Protein AF-A0A653BKH5-F1 (afdb_monomer_lite)

Organism: Callosobruchus maculatus (NCBI:txid64391)

InterPro domains:
  IPR032714 Cilium assembly protein DZIP1, N-terminal [PF13815] (21-114)
  IPR051241 DZIP and RILPL [PTHR21502] (19-114)

Radius of gyration: 21.21 Å; chains: 1; bounding box: 45×38×59 Å

pLDDT: mean 83.59, std 13.32, range [36.62, 98.12]

Foldseek 3Di:
DPDDDPPVPPPLVVVCVVVVHDQDPDQDPDQPLVVVVVDPVVCCVVVVVVVVVVVCLSSLLSDDDDPVNCVPDDVVVVVVSNVVSVVSSSVVVVVVVVVVVVVVVVVVVVVVVVVVVVVVD

Structure (mmCIF, N/CA/C/O backbone):
data_AF-A0A653BKH5-F1
#
_entry.id   AF-A0A653BKH5-F1
#
loop_
_atom_site.group_PDB
_atom_site.id
_atom_site.type_symbol
_atom_site.label_atom_id
_atom_site.label_alt_id
_atom_site.label_comp_id
_atom_site.label_asym_id
_atom_site.label_entity_id
_atom_site.label_seq_id
_atom_site.pdbx_PDB_ins_code
_atom_site.Cartn_x
_atom_site.Cartn_y
_atom_site.Cartn_z
_atom_site.occupancy
_atom_site.B_iso_or_equiv
_atom_site.auth_seq_id
_atom_site.auth_comp_id
_atom_site.auth_asym_id
_atom_site.auth_atom_id
_atom_site.pdbx_PDB_model_num
ATOM 1 N N . MET A 1 1 ? -0.703 22.208 -32.290 1.00 36.62 1 MET A N 1
ATOM 2 C CA . MET A 1 1 ? -1.795 21.367 -31.761 1.00 36.62 1 MET A CA 1
ATOM 3 C C . MET A 1 1 ? -1.164 20.143 -31.121 1.00 36.62 1 MET A C 1
ATOM 5 O O . MET A 1 1 ? -0.760 19.248 -31.842 1.00 36.62 1 MET A O 1
ATOM 9 N N . LEU A 1 2 ? -0.991 20.138 -29.800 1.00 46.41 2 LEU A N 1
ATOM 10 C CA . LEU A 1 2 ? -0.664 18.931 -29.035 1.00 46.41 2 LEU A CA 1
ATOM 11 C C . LEU A 1 2 ? -1.716 18.841 -27.936 1.00 46.41 2 LEU A C 1
ATOM 13 O O . LEU A 1 2 ? -1.544 19.358 -26.840 1.00 46.41 2 LEU A O 1
ATOM 17 N N . SER A 1 3 ? -2.866 18.310 -28.318 1.00 57.38 3 SER A N 1
ATOM 18 C CA . SER A 1 3 ? -3.977 18.014 -27.426 1.00 57.38 3 SER A CA 1
ATOM 19 C C . SER A 1 3 ? -4.529 16.677 -27.883 1.00 57.38 3 SER A C 1
ATOM 21 O O . SER A 1 3 ? -5.584 16.613 -28.505 1.00 57.38 3 SER A O 1
ATOM 23 N N . GLU A 1 4 ? -3.769 15.620 -27.633 1.00 51.62 4 GLU A N 1
ATOM 24 C CA . GLU A 1 4 ? -4.386 14.321 -27.427 1.00 51.62 4 GLU A CA 1
ATOM 25 C C . GLU A 1 4 ? -4.365 14.086 -25.925 1.00 51.62 4 GLU A C 1
ATOM 27 O O . GLU A 1 4 ? -3.322 14.171 -25.274 1.00 51.62 4 GLU A O 1
ATOM 32 N N . ASP A 1 5 ? -5.561 13.918 -25.378 1.00 50.47 5 ASP A N 1
ATOM 33 C CA . ASP A 1 5 ? -5.814 13.651 -23.979 1.00 50.47 5 ASP A CA 1
ATOM 34 C C . ASP A 1 5 ? -4.880 12.548 -23.470 1.00 50.47 5 ASP A C 1
ATOM 36 O O . ASP A 1 5 ? -5.044 11.375 -23.807 1.00 50.47 5 ASP A O 1
ATOM 40 N N . PHE A 1 6 ? -3.965 12.884 -22.558 1.00 50.84 6 PHE A N 1
ATOM 41 C CA . PHE A 1 6 ? -3.382 11.900 -21.646 1.00 50.84 6 PHE A CA 1
ATOM 42 C C . PHE A 1 6 ? -4.464 11.456 -20.645 1.00 50.84 6 PHE A C 1
ATOM 44 O O . PHE A 1 6 ? -4.329 11.619 -19.431 1.00 50.84 6 PHE A O 1
ATOM 51 N N . ARG A 1 7 ? -5.589 10.920 -21.137 1.00 50.28 7 ARG A N 1
ATOM 52 C CA . ARG A 1 7 ? -6.531 10.161 -20.318 1.00 50.28 7 ARG A CA 1
ATOM 53 C C . ARG A 1 7 ? -5.829 8.861 -19.983 1.00 50.28 7 ARG A C 1
ATOM 55 O O . ARG A 1 7 ? -5.951 7.869 -20.693 1.00 50.28 7 ARG A O 1
ATOM 62 N N . TRP A 1 8 ? -5.068 8.890 -18.897 1.00 53.06 8 TRP A N 1
ATOM 63 C CA . TRP A 1 8 ? -4.509 7.713 -18.252 1.00 53.06 8 TRP A CA 1
ATOM 64 C C . TRP A 1 8 ? -5.658 6.833 -17.737 1.00 53.06 8 TRP A C 1
ATOM 66 O O . TRP A 1 8 ? -5.973 6.816 -16.552 1.00 53.06 8 TRP A O 1
ATOM 76 N N . HIS A 1 9 ? -6.325 6.117 -18.640 1.00 56.03 9 HIS A N 1
ATOM 77 C CA . HIS A 1 9 ? -7.305 5.086 -18.322 1.00 56.03 9 HIS A CA 1
ATOM 78 C C . HIS A 1 9 ? -6.561 3.762 -18.130 1.00 56.03 9 HIS A C 1
ATOM 80 O O . HIS A 1 9 ? -6.746 2.802 -18.873 1.00 56.03 9 HIS A O 1
ATOM 86 N N . TYR A 1 10 ? -5.657 3.717 -17.149 1.00 66.88 10 TYR A N 1
ATOM 87 C CA . TYR A 1 10 ? -5.098 2.437 -16.741 1.00 66.88 10 TYR A CA 1
ATOM 88 C C . TYR A 1 10 ? -6.173 1.683 -15.972 1.00 66.88 10 TYR A C 1
ATOM 90 O O . TYR A 1 10 ? -6.527 2.035 -14.846 1.00 66.88 10 TYR A O 1
ATOM 98 N N . ASP A 1 11 ? -6.712 0.651 -16.610 1.00 83.19 11 ASP A N 1
ATOM 99 C CA . ASP A 1 11 ? -7.524 -0.355 -15.946 1.00 83.19 11 ASP A CA 1
ATOM 100 C C . ASP A 1 11 ? -6.604 -1.202 -15.053 1.00 83.19 11 ASP A C 1
ATOM 102 O O . ASP A 1 11 ? -6.134 -2.276 -15.429 1.00 83.19 11 ASP A O 1
ATOM 106 N N . TYR A 1 12 ? -6.275 -0.661 -13.876 1.00 84.31 12 TYR A N 1
ATOM 107 C CA . TYR A 1 12 ? -5.410 -1.325 -12.900 1.00 84.31 12 TYR A CA 1
ATOM 108 C C . TYR A 1 12 ? -6.007 -2.651 -12.407 1.00 84.31 12 TYR A C 1
ATOM 110 O O . TYR A 1 12 ? -5.261 -3.534 -11.989 1.00 84.31 12 TYR A O 1
ATOM 118 N N . ILE A 1 13 ? -7.333 -2.811 -12.504 1.00 87.50 13 ILE A N 1
ATOM 119 C CA . ILE A 1 13 ? -8.024 -4.055 -12.162 1.00 87.50 13 ILE A CA 1
ATOM 120 C C . ILE A 1 13 ? -7.645 -5.127 -13.180 1.00 87.50 13 ILE A C 1
ATOM 122 O O . ILE A 1 13 ? -7.108 -6.170 -12.806 1.00 87.50 13 ILE A O 1
ATOM 126 N N . ARG A 1 14 ? -7.855 -4.849 -14.473 1.00 87.50 14 ARG A N 1
ATOM 127 C CA . ARG A 1 14 ? -7.466 -5.765 -15.548 1.00 87.50 14 ARG A CA 1
ATOM 128 C C . ARG A 1 14 ? -5.968 -6.039 -15.541 1.00 87.50 14 ARG A C 1
ATOM 130 O O . ARG A 1 14 ? -5.559 -7.182 -15.688 1.00 87.50 14 ARG A O 1
ATOM 137 N N . LEU A 1 15 ? -5.153 -5.017 -15.299 1.00 87.44 15 LEU A N 1
ATOM 138 C CA . LEU A 1 15 ? -3.708 -5.176 -15.191 1.00 87.44 15 LEU A CA 1
ATOM 139 C C . LEU A 1 15 ? -3.308 -6.142 -14.068 1.00 87.44 15 LEU A C 1
ATOM 141 O O . LEU A 1 15 ? -2.441 -6.996 -14.260 1.00 87.44 15 LEU A O 1
ATOM 145 N N . ALA A 1 16 ? -3.911 -6.004 -12.887 1.00 89.38 16 ALA A N 1
ATOM 146 C CA . ALA A 1 16 ? -3.646 -6.905 -11.776 1.00 89.38 16 ALA A CA 1
ATOM 147 C C . ALA A 1 16 ? -3.976 -8.352 -12.169 1.00 89.38 16 ALA A C 1
ATOM 149 O O . ALA A 1 16 ? -3.174 -9.248 -11.920 1.00 89.38 16 ALA A O 1
ATOM 150 N N . TRP A 1 17 ? -5.084 -8.577 -12.874 1.00 89.81 17 TRP A N 1
ATOM 151 C CA . TRP A 1 17 ? -5.428 -9.907 -13.381 1.00 89.81 17 TRP A CA 1
ATOM 152 C C . TRP A 1 17 ? -4.438 -10.423 -14.426 1.00 89.81 17 TRP A C 1
ATOM 154 O O . TRP A 1 17 ? -3.922 -11.527 -14.272 1.00 89.81 17 TRP A O 1
ATOM 164 N N . ASP A 1 18 ? -4.119 -9.616 -15.437 1.00 89.56 18 ASP A N 1
ATOM 165 C CA . ASP A 1 18 ? -3.232 -10.003 -16.541 1.00 89.56 18 ASP A CA 1
ATOM 166 C C . ASP A 1 18 ? -1.788 -10.255 -16.063 1.00 89.56 18 ASP A C 1
ATOM 168 O O . ASP A 1 18 ? -1.073 -11.083 -16.623 1.00 89.56 18 ASP A O 1
ATOM 172 N N . SER A 1 19 ? -1.355 -9.575 -14.997 1.00 86.75 19 SER A N 1
ATOM 173 C CA . SER A 1 19 ? -0.047 -9.789 -14.359 1.00 86.75 19 SER A CA 1
ATOM 174 C C . SER A 1 19 ? -0.004 -10.979 -13.392 1.00 86.75 19 SER A C 1
ATOM 176 O O . SER A 1 19 ? 1.069 -11.314 -12.889 1.00 86.75 19 SER A O 1
ATOM 178 N N . GLY A 1 20 ? -1.150 -11.610 -13.113 1.00 90.19 20 GLY A N 1
ATOM 179 C CA . GLY A 1 20 ? -1.256 -12.710 -12.155 1.00 90.19 20 GLY A CA 1
ATOM 180 C C . GLY A 1 20 ? -1.163 -12.273 -10.690 1.00 90.19 20 GLY A C 1
ATOM 181 O O . GLY A 1 20 ? -0.766 -13.073 -9.843 1.00 90.19 20 GLY A O 1
ATOM 182 N N . PHE A 1 21 ? -1.504 -11.019 -10.371 1.00 91.69 21 PHE A N 1
ATOM 183 C CA . PHE A 1 21 ? -1.533 -10.535 -8.992 1.00 91.69 21 PHE A CA 1
ATOM 184 C C . PHE A 1 21 ? -2.505 -11.356 -8.138 1.00 91.69 21 PHE A C 1
ATOM 186 O O . PHE A 1 21 ? -3.657 -11.597 -8.505 1.00 91.69 21 PHE A O 1
ATOM 193 N N . SER A 1 22 ? -2.056 -11.720 -6.941 1.00 91.62 22 SER A N 1
ATOM 194 C CA . SER A 1 22 ? -2.881 -12.354 -5.922 1.00 91.62 22 SER A CA 1
ATOM 195 C C . SER A 1 22 ? -2.525 -11.800 -4.551 1.00 91.62 22 SER A C 1
ATOM 197 O O . SER A 1 22 ? -1.342 -11.646 -4.247 1.00 91.62 22 SER A O 1
ATOM 199 N N . PHE A 1 23 ? -3.534 -11.561 -3.714 1.00 90.69 23 PHE A N 1
ATOM 200 C CA . PHE A 1 23 ? 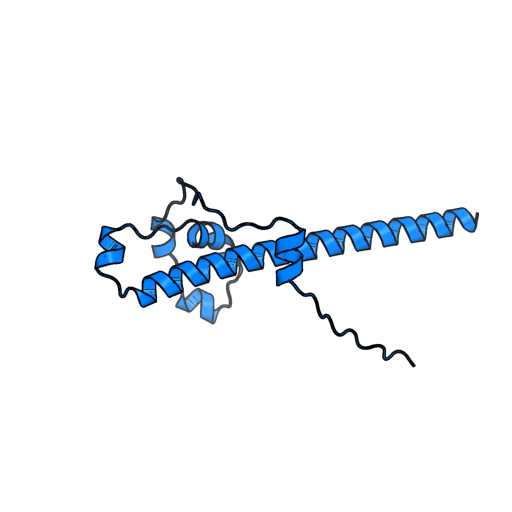-3.319 -11.194 -2.315 1.00 90.69 23 PHE A CA 1
ATOM 201 C C . PHE A 1 23 ? -2.585 -12.296 -1.564 1.00 90.69 23 PHE A C 1
ATOM 203 O O . PHE A 1 23 ? -2.845 -13.486 -1.784 1.00 90.69 23 PHE A O 1
ATOM 210 N N . ASP A 1 24 ? -1.706 -11.895 -0.651 1.00 81.25 24 ASP A N 1
ATOM 211 C CA . ASP A 1 24 ? -0.935 -12.857 0.114 1.00 81.25 24 ASP A CA 1
ATOM 212 C C . ASP A 1 24 ? -1.848 -13.564 1.127 1.00 81.25 24 ASP A C 1
ATOM 214 O O . ASP A 1 24 ? -2.483 -12.958 2.000 1.00 81.25 24 ASP A O 1
ATOM 218 N N . LYS A 1 25 ? -1.963 -14.884 0.966 1.00 67.62 25 LYS A N 1
ATOM 219 C CA . LYS A 1 25 ? -2.784 -15.739 1.830 1.00 67.62 25 LYS A CA 1
ATOM 220 C C . LYS A 1 25 ? -2.014 -16.179 3.074 1.00 67.62 25 LYS A C 1
ATOM 222 O O . LYS A 1 25 ? -2.646 -16.526 4.069 1.00 67.62 25 LYS A O 1
ATOM 227 N N . GLN A 1 26 ? -0.681 -16.159 3.032 1.00 59.09 26 GLN A N 1
ATOM 228 C CA . GLN A 1 26 ? 0.182 -16.567 4.135 1.00 59.09 26 GLN A CA 1
ATOM 229 C C . GLN A 1 26 ? 0.844 -15.332 4.738 1.00 59.09 26 GLN A C 1
ATOM 231 O O . GLN A 1 26 ? 1.970 -14.972 4.411 1.00 59.09 26 GLN A O 1
ATOM 236 N N . LYS A 1 27 ? 0.128 -14.669 5.651 1.00 63.50 27 LYS A N 1
ATOM 237 C CA . LYS A 1 27 ? 0.694 -13.545 6.403 1.00 63.50 27 LYS A CA 1
ATOM 238 C C . LYS A 1 27 ? 1.955 -14.004 7.128 1.00 63.50 27 LYS A C 1
ATOM 240 O O . LYS A 1 27 ? 1.930 -15.014 7.830 1.00 63.50 27 LYS A O 1
ATOM 245 N N . GLN A 1 28 ? 3.054 -13.281 6.918 1.00 59.16 28 GLN A N 1
ATOM 246 C CA . GLN A 1 28 ? 4.366 -13.712 7.386 1.00 59.16 28 GLN A CA 1
ATOM 247 C C . GLN A 1 28 ? 4.370 -13.974 8.901 1.00 59.16 28 GLN A C 1
ATOM 249 O O . GLN A 1 28 ? 3.993 -13.088 9.671 1.00 59.16 28 GLN A O 1
ATOM 254 N N . PRO A 1 29 ? 4.839 -15.151 9.349 1.00 55.22 29 PRO A N 1
ATOM 255 C CA . PRO A 1 29 ? 4.722 -15.572 10.744 1.00 55.22 29 PRO A CA 1
ATOM 256 C C . PRO A 1 29 ? 5.620 -14.792 11.717 1.00 55.22 29 PRO A C 1
ATOM 258 O O . PRO A 1 29 ? 5.513 -14.992 12.920 1.00 55.22 29 PRO A O 1
ATOM 261 N N . ASN A 1 30 ? 6.504 -13.915 11.227 1.00 58.47 30 ASN A N 1
ATOM 262 C CA . ASN A 1 30 ? 7.592 -13.337 12.023 1.00 58.47 30 ASN A CA 1
ATOM 263 C C . ASN A 1 30 ? 7.531 -11.806 12.170 1.00 58.47 30 ASN A C 1
ATOM 265 O O . ASN A 1 30 ? 8.548 -11.145 12.380 1.00 58.47 30 ASN A O 1
ATOM 269 N N . VAL A 1 31 ? 6.344 -11.219 12.016 1.00 69.06 31 VAL A N 1
ATOM 270 C CA . VAL A 1 31 ? 6.137 -9.792 12.266 1.00 69.06 31 VAL A CA 1
ATOM 271 C C . VAL A 1 31 ? 6.020 -9.562 13.772 1.00 69.06 31 VAL A C 1
ATOM 273 O O . VAL A 1 31 ? 5.055 -10.001 14.396 1.00 69.06 31 VAL A O 1
ATOM 276 N N . ASP A 1 32 ? 6.979 -8.839 14.352 1.00 74.69 32 ASP A N 1
ATOM 277 C CA . ASP A 1 32 ? 6.888 -8.361 15.733 1.00 74.69 32 ASP A CA 1
ATOM 278 C C . ASP A 1 32 ? 5.791 -7.292 15.848 1.00 74.69 32 ASP A C 1
ATOM 280 O O . ASP A 1 32 ? 6.006 -6.095 15.627 1.00 74.69 32 ASP A O 1
ATOM 284 N N . LYS A 1 33 ? 4.585 -7.766 16.168 1.00 73.69 33 LYS A N 1
ATOM 285 C CA . LYS A 1 33 ? 3.367 -6.964 16.287 1.00 73.69 33 LYS A CA 1
ATOM 286 C C . LYS A 1 33 ? 3.457 -5.932 17.413 1.00 73.69 33 LYS A C 1
ATOM 288 O O . LYS A 1 33 ? 2.752 -4.932 17.352 1.00 73.69 33 LYS A O 1
ATOM 293 N N . THR A 1 34 ? 4.313 -6.138 18.418 1.00 79.50 34 THR A N 1
ATOM 294 C CA . THR A 1 34 ? 4.388 -5.251 19.593 1.00 79.50 34 THR A CA 1
ATOM 295 C C . THR A 1 34 ? 4.924 -3.864 19.245 1.00 79.50 34 THR A C 1
ATOM 297 O O . THR A 1 34 ? 4.579 -2.877 19.893 1.00 79.50 34 THR A O 1
ATOM 300 N N . LYS A 1 35 ? 5.693 -3.758 18.155 1.00 84.06 35 LYS A N 1
ATOM 301 C CA . LYS A 1 35 ? 6.273 -2.495 17.690 1.00 84.06 35 LYS A CA 1
ATOM 302 C C . LYS A 1 35 ? 5.228 -1.474 17.259 1.00 84.06 35 LYS A C 1
ATOM 304 O O . LYS A 1 35 ? 5.504 -0.281 17.341 1.00 84.06 35 LYS A O 1
ATOM 309 N N . ILE A 1 36 ? 4.046 -1.909 16.812 1.00 86.12 36 ILE A N 1
ATOM 310 C CA . ILE A 1 36 ? 3.005 -0.979 16.351 1.00 86.12 36 ILE A CA 1
ATOM 311 C C . ILE A 1 36 ? 2.469 -0.106 17.492 1.00 86.12 36 ILE A C 1
ATOM 313 O O . ILE A 1 36 ? 2.072 1.029 17.256 1.00 86.12 36 ILE A O 1
ATOM 317 N N . CYS A 1 37 ? 2.539 -0.597 18.735 1.00 85.19 37 CYS A N 1
ATOM 318 C CA . CYS A 1 37 ? 2.127 0.140 19.929 1.00 85.19 37 CYS A CA 1
ATOM 319 C C . CYS A 1 37 ? 3.040 1.335 20.247 1.00 85.19 37 CYS A C 1
ATOM 321 O O . CYS A 1 37 ? 2.663 2.190 21.040 1.00 85.19 37 CYS A O 1
ATOM 323 N N . LEU A 1 38 ? 4.241 1.393 19.661 1.00 87.25 38 LEU A N 1
ATOM 324 C CA . LEU A 1 38 ? 5.206 2.474 19.884 1.00 87.25 38 LEU A CA 1
ATOM 325 C C . LEU A 1 38 ? 4.976 3.676 18.958 1.00 87.25 38 LEU A C 1
ATOM 327 O O . LEU A 1 38 ? 5.672 4.683 19.081 1.00 87.25 38 LEU A O 1
ATOM 331 N N . ILE A 1 39 ? 4.050 3.566 18.001 1.00 92.00 39 ILE A N 1
ATOM 332 C CA . ILE A 1 39 ? 3.806 4.618 17.018 1.00 92.00 39 ILE A CA 1
ATOM 333 C C . ILE A 1 39 ? 2.909 5.693 17.625 1.00 92.00 39 ILE A C 1
ATOM 335 O O . ILE A 1 39 ? 1.756 5.440 17.970 1.00 92.00 39 ILE A O 1
ATOM 339 N N . ASP A 1 40 ? 3.419 6.919 17.657 1.00 94.50 40 ASP A N 1
ATOM 340 C CA . ASP A 1 40 ? 2.609 8.114 17.870 1.00 94.50 40 ASP A CA 1
ATOM 341 C C . ASP A 1 40 ? 1.943 8.522 16.545 1.00 94.50 40 ASP A C 1
ATOM 343 O O . ASP A 1 40 ? 2.559 9.146 15.675 1.00 94.50 40 ASP A O 1
ATOM 347 N N . ILE A 1 41 ? 0.682 8.118 16.370 1.00 94.81 41 ILE A N 1
ATOM 348 C CA . ILE A 1 41 ? -0.092 8.373 15.147 1.00 94.81 41 ILE A CA 1
ATOM 349 C C . ILE A 1 41 ? -0.355 9.870 14.947 1.00 94.81 41 ILE A C 1
ATOM 351 O O . ILE A 1 41 ? -0.285 10.351 13.814 1.00 94.81 41 ILE A O 1
ATOM 355 N N . ASP A 1 42 ? -0.606 10.619 16.021 1.00 97.06 42 ASP A N 1
ATOM 356 C CA . ASP A 1 42 ? -0.897 12.051 15.937 1.00 97.06 42 ASP A CA 1
ATOM 357 C C . ASP A 1 42 ? 0.323 12.827 15.439 1.00 97.06 42 ASP A C 1
ATOM 359 O O . ASP A 1 42 ? 0.202 13.690 14.560 1.00 97.06 42 ASP A O 1
ATOM 363 N N . ARG A 1 43 ? 1.522 12.471 15.923 1.00 97.31 43 ARG A N 1
ATOM 364 C CA . ARG A 1 43 ? 2.778 13.014 15.393 1.00 97.31 43 ARG A CA 1
ATOM 365 C C . ARG A 1 43 ? 2.956 12.667 13.919 1.00 97.31 43 ARG A C 1
ATOM 367 O O . ARG A 1 43 ? 3.230 13.566 13.125 1.00 97.31 43 ARG A O 1
ATOM 374 N N . VAL A 1 44 ? 2.772 11.397 13.540 1.00 97.19 44 VAL A N 1
ATOM 375 C CA . VAL A 1 44 ? 2.933 10.942 12.146 1.00 97.19 44 VAL A CA 1
ATOM 376 C C . VAL A 1 44 ? 2.030 11.732 11.198 1.00 97.19 44 VAL A C 1
ATOM 378 O O . VAL A 1 44 ? 2.486 12.172 10.141 1.00 97.19 44 VAL A O 1
ATOM 381 N N . ILE A 1 45 ? 0.775 11.972 11.586 1.00 97.31 45 ILE A N 1
ATOM 382 C CA . ILE A 1 45 ? -0.176 12.767 10.800 1.00 97.31 45 ILE A CA 1
ATOM 383 C C . ILE A 1 45 ? 0.268 14.231 10.726 1.00 97.31 45 ILE A C 1
ATOM 385 O O . ILE A 1 45 ? 0.349 14.798 9.634 1.00 97.31 45 ILE A O 1
ATOM 389 N N . LYS A 1 46 ? 0.564 14.848 11.877 1.00 98.06 46 LYS A N 1
ATOM 390 C CA . LYS A 1 46 ? 0.918 16.270 11.974 1.00 98.06 46 LYS A CA 1
ATOM 391 C C . LYS A 1 46 ? 2.174 16.605 11.173 1.00 98.06 46 LYS A C 1
ATOM 393 O O . LYS A 1 46 ? 2.210 17.618 10.477 1.00 98.06 46 LYS A O 1
ATOM 398 N N . GLU A 1 47 ? 3.192 15.759 11.275 1.00 98.12 47 GLU A N 1
ATOM 399 C CA . GLU A 1 47 ? 4.497 15.958 10.641 1.00 98.12 47 GLU A CA 1
ATOM 400 C C . GLU A 1 47 ? 4.563 15.380 9.225 1.00 98.12 47 GLU A C 1
ATOM 402 O O . GLU A 1 47 ? 5.527 15.635 8.506 1.00 98.12 47 GLU A O 1
ATOM 407 N N . ARG A 1 48 ? 3.526 14.647 8.792 1.00 97.19 48 ARG A N 1
ATOM 408 C CA . ARG A 1 48 ? 3.494 13.925 7.510 1.00 97.19 48 ARG A CA 1
ATOM 409 C C . ARG A 1 48 ? 4.691 12.978 7.379 1.00 97.19 48 ARG A C 1
ATOM 411 O O . ARG A 1 48 ? 5.321 12.897 6.324 1.00 97.19 48 ARG A O 1
ATOM 418 N N . ASP A 1 49 ? 5.000 12.272 8.464 1.00 96.94 49 ASP A N 1
ATOM 419 C CA . ASP A 1 49 ? 6.153 11.378 8.580 1.00 96.94 49 ASP A CA 1
ATOM 420 C C . ASP A 1 49 ? 5.917 10.069 7.807 1.00 96.94 49 ASP A C 1
ATOM 422 O O . ASP A 1 49 ? 5.611 9.007 8.354 1.00 96.94 49 ASP A O 1
ATOM 426 N N . VAL A 1 50 ? 6.048 10.161 6.485 1.00 95.56 50 VAL A N 1
ATOM 427 C CA . VAL A 1 50 ? 5.902 9.023 5.570 1.00 95.56 50 VAL A CA 1
ATOM 428 C C . VAL A 1 50 ? 7.012 7.985 5.736 1.00 95.56 50 VAL A C 1
ATOM 430 O O . VAL A 1 50 ? 6.818 6.835 5.350 1.00 95.56 50 VAL A O 1
ATOM 433 N N . ALA A 1 51 ? 8.154 8.355 6.327 1.00 95.69 51 ALA A N 1
ATOM 434 C CA . ALA A 1 51 ? 9.237 7.417 6.601 1.00 95.69 51 ALA A CA 1
ATOM 435 C C . ALA A 1 51 ? 8.816 6.410 7.676 1.00 95.69 51 ALA A C 1
ATOM 437 O O . ALA A 1 51 ? 8.989 5.204 7.487 1.00 95.69 51 ALA A O 1
ATOM 438 N N . THR A 1 52 ? 8.174 6.885 8.748 1.00 94.50 52 THR A N 1
ATOM 439 C CA . THR A 1 52 ? 7.555 6.004 9.744 1.00 94.50 52 THR A CA 1
ATOM 440 C C . THR A 1 52 ? 6.472 5.131 9.100 1.0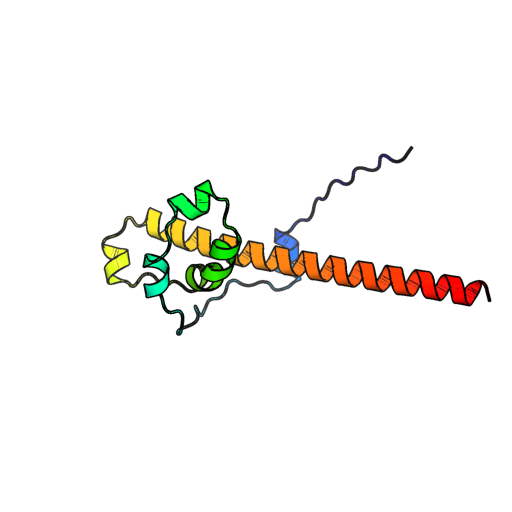0 94.50 52 THR A C 1
ATOM 442 O O . THR A 1 52 ? 6.449 3.923 9.325 1.00 94.50 52 THR A O 1
ATOM 445 N N . VAL A 1 53 ? 5.619 5.676 8.225 1.00 93.44 53 VAL A N 1
ATOM 446 C CA . VAL A 1 53 ? 4.601 4.863 7.524 1.00 93.44 53 VAL A CA 1
ATOM 447 C C . VAL A 1 53 ? 5.235 3.727 6.705 1.00 93.44 53 VAL A C 1
ATOM 449 O O . VAL A 1 53 ? 4.806 2.580 6.832 1.00 93.44 53 VAL A O 1
ATOM 452 N N . GLU A 1 54 ? 6.274 4.009 5.910 1.00 92.38 54 GLU A N 1
ATOM 453 C CA . GLU A 1 54 ? 6.973 2.990 5.109 1.00 92.38 54 GLU A CA 1
ATOM 454 C C . GLU A 1 54 ? 7.643 1.934 6.007 1.00 92.38 54 GLU A C 1
ATOM 456 O O . GLU A 1 54 ? 7.552 0.737 5.728 1.00 92.38 54 GLU A O 1
ATOM 461 N N . GLN A 1 55 ? 8.252 2.347 7.125 1.00 91.19 55 GLN A N 1
ATOM 462 C CA . GLN A 1 55 ? 8.891 1.440 8.086 1.00 91.19 55 GLN A CA 1
ATOM 463 C C . GLN A 1 55 ? 7.904 0.417 8.670 1.00 91.19 55 GLN A C 1
ATOM 465 O O . GLN A 1 55 ? 8.258 -0.747 8.875 1.00 91.19 55 GLN A O 1
ATOM 470 N N . PHE A 1 56 ? 6.668 0.836 8.948 1.00 90.25 56 PHE A N 1
ATOM 471 C CA . PHE A 1 56 ? 5.653 -0.014 9.571 1.00 90.25 56 PHE A CA 1
ATOM 472 C C . PHE A 1 56 ? 4.753 -0.748 8.572 1.00 90.25 56 PHE A C 1
ATOM 474 O O . PHE A 1 56 ? 3.945 -1.585 8.979 1.00 90.25 56 PHE A O 1
ATOM 481 N N . LEU A 1 57 ? 4.914 -0.513 7.270 1.00 89.88 57 LEU A N 1
ATOM 482 C CA . LEU A 1 57 ? 4.041 -1.064 6.235 1.00 89.88 57 LEU A CA 1
ATOM 483 C C . LEU A 1 57 ? 3.992 -2.601 6.250 1.00 89.88 57 LEU A C 1
ATOM 485 O O . LEU A 1 57 ? 2.914 -3.195 6.212 1.00 89.88 57 LEU A O 1
ATOM 489 N N . SER A 1 58 ? 5.152 -3.249 6.395 1.00 87.75 58 SER A N 1
ATOM 490 C CA . SER A 1 58 ? 5.254 -4.712 6.510 1.00 87.75 58 SER A CA 1
ATOM 491 C C . SER A 1 58 ? 4.552 -5.248 7.758 1.00 87.75 58 SER A C 1
ATOM 493 O O . SER A 1 58 ? 3.947 -6.320 7.712 1.00 87.75 58 SER A O 1
ATOM 495 N N . ILE A 1 59 ? 4.600 -4.494 8.864 1.00 88.69 59 ILE A N 1
ATOM 496 C CA . ILE A 1 59 ? 3.913 -4.863 10.103 1.00 88.69 59 ILE A CA 1
ATOM 497 C C . ILE A 1 59 ? 2.403 -4.788 9.887 1.00 88.69 59 ILE A C 1
ATOM 499 O O . ILE A 1 59 ? 1.703 -5.740 10.213 1.00 88.69 59 ILE A O 1
ATOM 503 N N . VAL A 1 60 ? 1.911 -3.704 9.279 1.00 89.12 60 VAL A N 1
ATOM 504 C CA . VAL A 1 60 ? 0.483 -3.513 8.986 1.00 89.12 60 VAL A CA 1
ATOM 505 C C . VAL A 1 60 ? -0.055 -4.627 8.091 1.00 89.12 60 VAL A C 1
ATOM 507 O O . VAL A 1 60 ? -1.062 -5.230 8.445 1.00 89.12 60 VAL A O 1
ATOM 510 N N . ILE A 1 61 ? 0.607 -4.947 6.975 1.00 89.50 61 ILE A N 1
ATOM 511 C CA . ILE A 1 61 ? 0.160 -6.003 6.043 1.00 89.50 61 ILE A CA 1
ATOM 512 C C . ILE A 1 61 ? 0.159 -7.380 6.725 1.00 89.50 61 ILE A C 1
ATOM 514 O O . ILE A 1 61 ? -0.798 -8.150 6.600 1.00 89.50 61 ILE A O 1
ATOM 518 N N . GLY A 1 62 ? 1.218 -7.680 7.484 1.00 86.25 62 GLY A N 1
ATOM 519 C CA . GLY A 1 62 ? 1.383 -8.957 8.178 1.00 86.25 62 GLY A CA 1
ATOM 520 C C . GLY A 1 62 ? 0.558 -9.099 9.458 1.00 86.25 62 GLY A C 1
ATOM 521 O O . GLY A 1 62 ? 0.446 -10.205 9.981 1.00 86.25 62 GLY A O 1
ATOM 522 N N . TYR A 1 63 ? -0.045 -8.023 9.970 1.00 86.19 63 TYR A N 1
ATOM 523 C CA . TYR A 1 63 ? -0.756 -8.063 11.243 1.00 86.19 63 TYR A CA 1
ATOM 524 C C . TYR A 1 63 ? -1.972 -8.998 11.173 1.00 86.19 63 TYR A C 1
ATOM 526 O O . TYR A 1 63 ? -2.880 -8.837 10.346 1.00 86.19 63 TYR A O 1
ATOM 534 N N . VAL A 1 64 ? -2.001 -9.983 12.066 1.00 82.69 64 VAL A N 1
ATOM 535 C CA . VAL A 1 64 ? -3.123 -10.908 12.265 1.00 82.69 64 VAL A CA 1
ATOM 536 C C . VAL A 1 64 ? -3.791 -10.543 13.581 1.00 82.69 64 VAL A C 1
ATOM 538 O O . VAL A 1 64 ? -3.116 -10.522 14.609 1.00 82.69 64 VAL A O 1
ATOM 541 N N . LEU A 1 65 ? -5.090 -10.254 13.534 1.00 78.69 65 LEU A N 1
ATOM 542 C CA .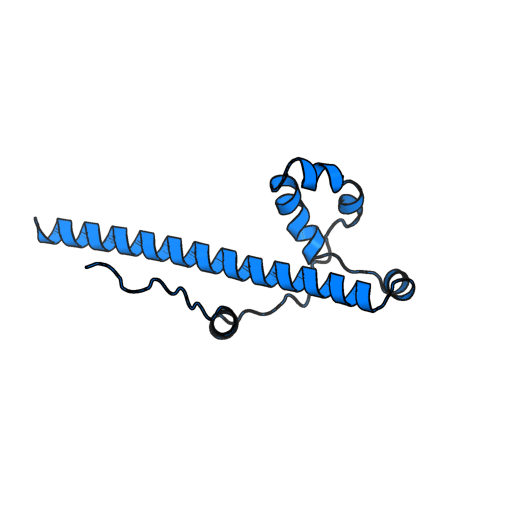 LEU A 1 65 ? -5.925 -10.195 14.729 1.00 78.69 65 LEU A CA 1
ATOM 543 C C . LEU A 1 65 ? -6.134 -11.625 15.221 1.00 78.69 65 LEU A C 1
ATOM 545 O O . LEU A 1 65 ? -6.638 -12.459 14.468 1.00 78.69 65 LEU A O 1
ATOM 549 N N . ASP A 1 66 ? -5.716 -11.902 16.451 1.00 76.81 66 ASP A N 1
ATOM 550 C CA . ASP A 1 66 ? -5.950 -13.202 17.070 1.00 76.81 66 ASP A CA 1
ATOM 551 C C . ASP A 1 66 ? -7.457 -13.361 17.338 1.00 76.81 66 ASP A C 1
ATOM 553 O O . ASP A 1 66 ? -8.147 -12.378 17.618 1.00 76.81 66 ASP A O 1
ATOM 557 N N . THR A 1 67 ? -7.988 -14.579 17.217 1.00 72.06 67 THR A N 1
ATOM 558 C CA . THR A 1 67 ? -9.437 -14.859 17.236 1.00 72.06 67 THR A CA 1
ATOM 559 C C . THR A 1 67 ? -10.124 -14.314 18.486 1.00 72.06 67 THR A C 1
ATOM 561 O O . THR A 1 67 ? -11.159 -13.669 18.372 1.00 72.06 67 THR A O 1
ATOM 564 N N . GLU A 1 68 ? -9.494 -14.461 19.651 1.00 73.25 68 GLU A N 1
ATOM 565 C CA . GLU A 1 68 ? -10.002 -13.933 20.924 1.00 73.25 68 GLU A CA 1
ATOM 566 C C . GLU A 1 68 ? -10.138 -12.404 20.911 1.00 73.25 68 GLU A C 1
ATOM 568 O O . GLU A 1 68 ? -11.112 -11.862 21.418 1.00 73.25 68 GLU A O 1
ATOM 573 N N . HIS A 1 69 ? -9.200 -11.694 20.277 1.00 71.50 69 HIS A N 1
ATOM 574 C CA . HIS A 1 69 ? -9.250 -10.235 20.154 1.00 71.50 69 HIS A CA 1
ATOM 575 C C . HIS A 1 69 ? -10.270 -9.795 19.099 1.00 71.50 69 HIS A C 1
ATOM 577 O O . HIS A 1 69 ? -10.890 -8.743 19.233 1.00 71.50 69 HIS A O 1
ATOM 583 N N . ALA A 1 70 ? -10.454 -10.594 18.045 1.00 74.44 70 ALA A N 1
ATOM 584 C CA . ALA A 1 70 ? -11.439 -10.333 17.004 1.00 74.44 70 ALA A CA 1
ATOM 585 C C . ALA A 1 70 ? -12.882 -10.513 17.503 1.00 74.44 70 ALA A C 1
ATOM 587 O O . ALA A 1 70 ? -13.758 -9.784 17.051 1.00 74.44 70 ALA A O 1
ATOM 588 N N . GLU A 1 71 ? -13.125 -11.440 18.435 1.00 75.56 71 GLU A N 1
ATOM 589 C CA . GLU A 1 71 ? -14.452 -11.701 19.015 1.00 75.56 71 GLU A CA 1
ATOM 590 C C . GLU A 1 71 ? -14.973 -10.547 19.881 1.00 75.56 71 GLU A C 1
ATOM 592 O O . GLU A 1 71 ? -16.181 -10.325 19.950 1.00 75.56 71 GLU A O 1
ATOM 597 N N . VAL A 1 72 ? -14.074 -9.779 20.503 1.00 82.56 72 VAL A N 1
ATOM 598 C CA . VAL A 1 72 ? -14.431 -8.593 21.304 1.00 82.56 72 VAL A CA 1
ATOM 599 C C . VAL A 1 72 ? -14.562 -7.318 20.465 1.00 82.56 72 VAL A C 1
ATOM 601 O O . VAL A 1 72 ? -15.035 -6.298 20.966 1.00 82.56 72 VAL A O 1
ATOM 604 N N . LEU A 1 73 ? -14.136 -7.351 19.199 1.00 82.94 73 LEU A N 1
ATOM 605 C CA . LEU A 1 73 ? -14.199 -6.219 18.277 1.00 82.94 73 LEU A CA 1
ATOM 606 C C . LEU A 1 73 ? -15.455 -6.288 17.402 1.00 82.94 73 LEU A C 1
ATOM 608 O O . LEU A 1 73 ? -15.925 -7.358 17.019 1.00 82.94 73 LEU A O 1
ATOM 612 N N . ASP A 1 74 ? -15.971 -5.121 17.012 1.00 86.19 74 ASP A N 1
ATOM 613 C CA . ASP A 1 74 ? -17.043 -5.044 16.019 1.00 86.19 74 ASP A CA 1
ATOM 614 C C . ASP A 1 74 ? -16.595 -5.731 14.715 1.00 86.19 74 ASP A C 1
ATOM 616 O O . ASP A 1 74 ? -15.525 -5.452 14.164 1.00 86.19 74 ASP A O 1
ATOM 620 N N . THR A 1 75 ? -17.424 -6.628 14.183 1.00 86.25 75 THR A N 1
ATOM 621 C CA . THR A 1 75 ? -17.113 -7.368 12.953 1.00 86.25 75 THR A CA 1
ATOM 622 C C . THR A 1 75 ? -16.847 -6.440 11.758 1.00 86.25 75 THR A C 1
ATOM 624 O O . THR A 1 75 ? -16.034 -6.762 10.887 1.00 86.25 75 THR A O 1
ATOM 627 N N . ASN A 1 76 ? -17.496 -5.276 11.695 1.00 89.31 76 ASN A N 1
ATOM 628 C CA . ASN A 1 76 ? -17.229 -4.256 10.684 1.00 89.31 76 ASN A CA 1
ATOM 629 C C . ASN A 1 76 ? -15.833 -3.657 10.848 1.00 89.31 76 ASN A C 1
ATOM 631 O O . ASN A 1 76 ? -15.167 -3.429 9.840 1.00 89.31 76 ASN A O 1
ATOM 635 N N . PHE A 1 77 ? -15.350 -3.466 12.078 1.00 89.44 77 PHE A N 1
ATOM 636 C CA . PHE A 1 77 ? -13.984 -3.000 12.323 1.00 89.44 77 PHE A CA 1
ATOM 637 C C . PHE A 1 77 ? -12.957 -4.006 11.795 1.00 89.44 77 PHE A C 1
ATOM 639 O O . PHE A 1 77 ? -12.045 -3.627 11.059 1.00 89.44 77 PHE A O 1
ATOM 646 N N . VAL A 1 78 ? -13.152 -5.300 12.072 1.00 88.38 78 VAL A N 1
ATOM 647 C CA . VAL A 1 78 ? -12.282 -6.370 11.552 1.00 88.38 78 VAL A CA 1
ATOM 648 C C . VAL A 1 78 ? -12.276 -6.381 10.019 1.00 88.38 78 VAL A C 1
ATOM 650 O O . VAL A 1 78 ? -11.214 -6.486 9.402 1.00 88.38 78 VAL A O 1
ATOM 653 N N . LYS A 1 79 ? -13.446 -6.218 9.383 1.00 90.31 79 LYS A N 1
ATOM 654 C CA . LYS A 1 79 ? -13.558 -6.124 7.917 1.00 90.31 79 LYS A CA 1
ATOM 655 C C . LYS A 1 79 ? -12.840 -4.895 7.368 1.00 90.31 79 LYS A C 1
ATOM 657 O O . LYS A 1 79 ? -12.076 -5.035 6.419 1.00 90.31 79 LYS A O 1
ATOM 662 N N . VAL A 1 80 ? -13.041 -3.717 7.955 1.00 93.81 80 VAL A N 1
ATOM 663 C CA . VAL A 1 80 ? -12.376 -2.473 7.531 1.00 93.81 80 VAL A CA 1
ATOM 664 C C . VAL A 1 80 ? -10.862 -2.597 7.670 1.00 93.81 80 VAL A C 1
ATOM 666 O O . VAL A 1 80 ? -10.138 -2.260 6.735 1.00 93.81 80 VAL A O 1
ATOM 669 N N . PHE A 1 81 ? -10.380 -3.152 8.781 1.00 90.94 81 PHE A N 1
ATOM 670 C CA . PHE A 1 81 ? -8.960 -3.410 8.990 1.00 90.94 81 PHE A CA 1
ATOM 671 C C . PHE A 1 81 ? -8.395 -4.397 7.961 1.00 90.94 81 PHE A C 1
ATOM 673 O O . PHE A 1 81 ? -7.340 -4.161 7.377 1.00 90.94 81 PHE A O 1
ATOM 680 N N . ARG A 1 82 ? -9.103 -5.494 7.664 1.00 90.25 82 ARG A N 1
ATOM 681 C CA . ARG A 1 82 ? -8.632 -6.433 6.639 1.00 90.25 82 ARG A CA 1
ATOM 682 C C . ARG A 1 82 ? -8.646 -5.806 5.246 1.00 90.25 82 ARG A C 1
ATOM 684 O O . ARG A 1 82 ? -7.712 -6.025 4.480 1.00 90.25 82 ARG A O 1
ATOM 691 N N . MET A 1 83 ? -9.663 -5.010 4.924 1.00 94.06 83 MET A N 1
ATOM 692 C CA . MET A 1 83 ? -9.755 -4.301 3.648 1.00 94.06 83 MET A CA 1
ATOM 693 C C . MET A 1 83 ? -8.662 -3.244 3.489 1.00 94.06 83 MET A C 1
ATOM 695 O O . MET A 1 83 ? -8.132 -3.106 2.390 1.00 94.06 83 MET A O 1
ATOM 699 N N . SER A 1 84 ? -8.272 -2.538 4.555 1.00 94.50 84 SER A N 1
ATOM 700 C CA . SER A 1 84 ? -7.163 -1.580 4.486 1.00 94.50 84 SER A CA 1
ATOM 701 C C . SER A 1 84 ? -5.832 -2.279 4.195 1.00 94.50 84 SER A C 1
ATOM 703 O O . SER A 1 84 ? -5.080 -1.810 3.345 1.00 94.50 84 SER A O 1
ATOM 705 N N . GLN A 1 85 ? -5.578 -3.450 4.792 1.00 93.12 85 GLN A N 1
ATOM 706 C CA . GLN A 1 85 ? -4.406 -4.274 4.466 1.00 93.12 85 GLN A CA 1
ATOM 707 C C . GLN A 1 85 ? -4.395 -4.693 2.989 1.00 93.12 85 GLN A C 1
ATOM 709 O O . GLN A 1 85 ? -3.386 -4.512 2.312 1.00 93.12 85 GLN A O 1
ATOM 714 N N . LEU A 1 86 ? -5.524 -5.191 2.471 1.00 93.81 86 LEU A N 1
ATOM 715 C CA . LEU A 1 86 ? -5.647 -5.588 1.062 1.00 93.81 86 LEU A CA 1
ATOM 716 C C . LEU A 1 86 ? -5.461 -4.392 0.117 1.00 93.81 86 LEU A C 1
ATOM 718 O O . LEU A 1 86 ? -4.801 -4.512 -0.913 1.00 93.81 86 LEU A O 1
ATOM 722 N N . ALA A 1 87 ? -5.995 -3.223 0.476 1.00 94.62 87 ALA A N 1
ATOM 723 C CA . ALA A 1 87 ? -5.790 -1.998 -0.289 1.00 94.62 87 ALA A CA 1
ATOM 724 C C . ALA A 1 87 ? -4.302 -1.621 -0.346 1.00 94.62 87 ALA A C 1
ATOM 726 O O . ALA A 1 87 ? -3.800 -1.291 -1.417 1.00 94.62 87 ALA A O 1
ATOM 727 N N . VAL A 1 88 ? -3.579 -1.728 0.772 1.00 93.81 88 VAL A N 1
ATOM 728 C CA . VAL A 1 88 ? -2.130 -1.490 0.812 1.00 93.81 88 VAL A CA 1
ATOM 729 C C . VAL A 1 88 ? -1.369 -2.507 -0.049 1.00 93.81 88 VAL A C 1
ATOM 731 O O . VAL A 1 88 ? -0.510 -2.102 -0.829 1.00 93.81 88 VAL A O 1
ATOM 734 N N . GLU A 1 89 ? -1.691 -3.802 0.036 1.00 92.94 89 GLU A N 1
ATOM 735 C CA . GLU A 1 89 ? -1.081 -4.846 -0.808 1.00 92.94 89 GLU A CA 1
ATOM 736 C C . GLU A 1 89 ? -1.262 -4.540 -2.306 1.00 92.94 89 GLU A C 1
ATOM 738 O O . GLU A 1 89 ? -0.305 -4.591 -3.083 1.00 92.94 89 GLU A O 1
ATOM 743 N N . TYR A 1 90 ? -2.476 -4.157 -2.704 1.00 94.19 90 TYR A N 1
ATOM 744 C CA . TYR A 1 90 ? -2.792 -3.786 -4.081 1.00 94.19 90 TYR A CA 1
ATOM 745 C C . TYR A 1 90 ? -2.064 -2.512 -4.530 1.00 94.19 90 TYR A C 1
ATOM 747 O O . TYR A 1 90 ? -1.485 -2.470 -5.615 1.00 94.19 90 TYR A O 1
ATOM 755 N N . LEU A 1 91 ? -2.027 -1.476 -3.690 1.00 93.56 91 LEU A N 1
ATOM 756 C CA . LEU A 1 91 ? -1.313 -0.236 -4.004 1.00 93.56 91 LEU A CA 1
ATOM 757 C C . LEU A 1 91 ? 0.201 -0.456 -4.116 1.00 93.56 91 LEU A C 1
ATOM 759 O O . LEU A 1 91 ? 0.841 0.152 -4.972 1.00 93.56 91 LEU A O 1
ATOM 763 N N . LEU A 1 92 ? 0.778 -1.353 -3.312 1.00 92.56 92 LEU A N 1
ATOM 764 C CA . LEU A 1 92 ? 2.178 -1.758 -3.445 1.00 92.56 92 LEU A CA 1
ATOM 765 C C . LEU A 1 92 ? 2.450 -2.489 -4.759 1.00 92.56 92 LEU A C 1
ATOM 767 O O . LEU A 1 92 ? 3.490 -2.256 -5.378 1.00 92.56 92 LEU A O 1
ATOM 771 N N . PHE A 1 93 ? 1.530 -3.345 -5.204 1.00 92.44 93 PHE A N 1
ATOM 772 C CA . PHE A 1 93 ? 1.600 -3.937 -6.537 1.00 92.44 93 PHE A CA 1
ATOM 773 C C . PHE A 1 93 ? 1.596 -2.850 -7.621 1.00 92.44 93 PHE A C 1
ATOM 775 O O . PHE A 1 93 ? 2.505 -2.825 -8.453 1.00 92.44 93 PHE A O 1
ATOM 782 N N . CYS A 1 94 ? 0.656 -1.902 -7.561 1.00 92.06 94 CYS A N 1
ATOM 783 C CA . CYS A 1 94 ? 0.594 -0.787 -8.505 1.00 92.06 94 CYS A CA 1
ATOM 784 C C . CYS A 1 94 ? 1.888 0.047 -8.498 1.00 92.06 94 CYS A C 1
ATOM 786 O O . CYS A 1 94 ? 2.416 0.347 -9.566 1.00 92.06 94 CYS A O 1
ATOM 788 N N . LYS A 1 95 ? 2.444 0.364 -7.316 1.00 91.94 95 LYS A N 1
ATOM 789 C CA . LYS A 1 95 ? 3.733 1.071 -7.158 1.00 91.94 95 LYS A CA 1
ATOM 790 C C . LYS A 1 95 ? 4.853 0.339 -7.898 1.00 91.94 95 LYS A C 1
ATOM 792 O O . LYS A 1 95 ? 5.493 0.921 -8.767 1.00 91.94 95 LYS A O 1
ATOM 797 N N . ARG A 1 96 ? 5.035 -0.960 -7.628 1.00 91.94 96 ARG A N 1
ATOM 798 C CA . ARG A 1 96 ? 6.067 -1.788 -8.282 1.00 91.94 96 ARG A CA 1
ATOM 799 C C . ARG A 1 96 ? 5.874 -1.865 -9.792 1.00 91.94 96 ARG A C 1
ATOM 801 O O . ARG A 1 96 ? 6.844 -1.814 -10.542 1.00 91.94 96 ARG A O 1
ATOM 808 N N . TYR A 1 97 ? 4.631 -1.999 -10.244 1.00 90.00 97 TYR A N 1
ATOM 809 C CA . TYR A 1 97 ? 4.321 -2.035 -11.666 1.00 90.00 97 TYR A CA 1
ATOM 810 C C . TYR A 1 97 ? 4.704 -0.725 -12.368 1.00 90.00 97 TYR A C 1
ATOM 812 O O . TYR A 1 97 ? 5.343 -0.746 -13.423 1.00 90.00 97 TYR A O 1
ATOM 820 N N . LEU A 1 98 ? 4.346 0.416 -11.773 1.00 90.62 98 LEU A N 1
ATOM 821 C CA . LEU A 1 98 ? 4.692 1.734 -12.300 1.00 90.62 98 LEU A CA 1
ATOM 822 C C . LEU A 1 98 ? 6.209 1.940 -12.318 1.00 90.62 98 LEU A C 1
ATOM 824 O O . LEU A 1 98 ? 6.746 2.346 -13.348 1.00 90.62 98 LEU A O 1
ATOM 828 N N . ASP A 1 99 ? 6.906 1.581 -11.239 1.00 92.62 99 ASP A N 1
ATOM 829 C CA . ASP A 1 99 ? 8.368 1.655 -11.167 1.00 92.62 99 ASP A CA 1
ATOM 830 C C . ASP A 1 99 ? 9.021 0.829 -12.285 1.00 92.62 99 ASP A C 1
ATOM 832 O O . ASP A 1 99 ? 9.871 1.333 -13.025 1.00 92.62 99 ASP A O 1
ATOM 836 N N . ASN A 1 100 ? 8.571 -0.413 -12.486 1.00 90.19 100 ASN A N 1
ATOM 837 C CA . ASN A 1 100 ? 9.057 -1.275 -13.565 1.00 90.19 100 ASN A CA 1
ATOM 838 C C . ASN A 1 100 ? 8.790 -0.672 -14.947 1.00 90.19 100 ASN A C 1
ATOM 840 O O . ASN A 1 100 ? 9.671 -0.682 -15.807 1.00 90.19 100 ASN A O 1
ATOM 844 N N . THR A 1 101 ? 7.602 -0.107 -15.156 1.00 89.38 101 THR A N 1
ATOM 845 C CA . THR A 1 101 ? 7.238 0.552 -16.416 1.00 89.38 101 THR A CA 1
ATOM 846 C C . THR A 1 101 ? 8.166 1.734 -16.697 1.00 89.38 101 THR A C 1
ATOM 848 O O . THR A 1 101 ? 8.699 1.852 -17.799 1.00 89.38 101 THR A O 1
ATOM 851 N N . VAL A 1 102 ? 8.449 2.571 -15.695 1.00 91.62 102 VAL A N 1
ATOM 852 C CA . VAL A 1 102 ? 9.389 3.697 -15.819 1.00 91.62 102 VAL A CA 1
ATOM 853 C C . VAL A 1 102 ? 10.801 3.212 -16.154 1.00 91.62 102 VAL A C 1
ATOM 855 O O . VAL A 1 102 ? 11.465 3.800 -17.010 1.00 91.62 102 VAL A O 1
ATOM 858 N N . VAL A 1 103 ? 11.273 2.143 -15.507 1.00 93.12 103 VAL A N 1
ATOM 859 C CA . VAL A 1 103 ? 12.592 1.547 -15.780 1.00 93.12 103 VAL A CA 1
ATOM 860 C C . VAL A 1 103 ? 12.682 1.037 -17.220 1.00 93.12 103 VAL A C 1
ATOM 862 O O . VAL A 1 103 ? 13.670 1.317 -17.905 1.00 93.12 103 VAL A O 1
ATOM 865 N N . LEU A 1 104 ? 11.658 0.324 -17.696 1.00 90.12 104 LEU A N 1
ATOM 866 C CA . LEU A 1 104 ? 11.592 -0.188 -19.066 1.00 90.12 104 LEU A CA 1
ATOM 867 C C . LEU A 1 104 ? 11.576 0.951 -20.091 1.00 90.12 104 LEU A C 1
ATOM 869 O O . LEU A 1 104 ? 12.393 0.951 -21.010 1.00 90.12 104 LEU A O 1
ATOM 873 N N . LEU A 1 105 ? 10.742 1.971 -19.877 1.00 91.69 105 LEU A N 1
ATOM 874 C CA . LEU A 1 105 ? 10.676 3.143 -20.752 1.00 91.69 105 LEU A CA 1
ATOM 875 C C . LEU A 1 105 ? 12.024 3.868 -20.837 1.00 91.69 105 LEU A C 1
ATOM 877 O O . LEU A 1 105 ? 12.504 4.162 -21.930 1.00 91.69 105 LEU A O 1
ATOM 881 N N . LYS A 1 106 ? 12.687 4.109 -19.698 1.00 92.25 106 LYS A N 1
ATOM 882 C CA . LYS A 1 106 ? 14.022 4.734 -19.674 1.00 92.25 106 LYS A CA 1
ATOM 883 C C . LYS A 1 106 ? 15.057 3.907 -20.437 1.00 92.25 106 LYS A C 1
ATOM 885 O O . LYS A 1 106 ? 15.888 4.472 -21.149 1.00 92.25 106 LYS A O 1
ATOM 890 N N . ARG A 1 107 ? 15.008 2.578 -20.306 1.00 93.06 107 ARG A N 1
ATOM 891 C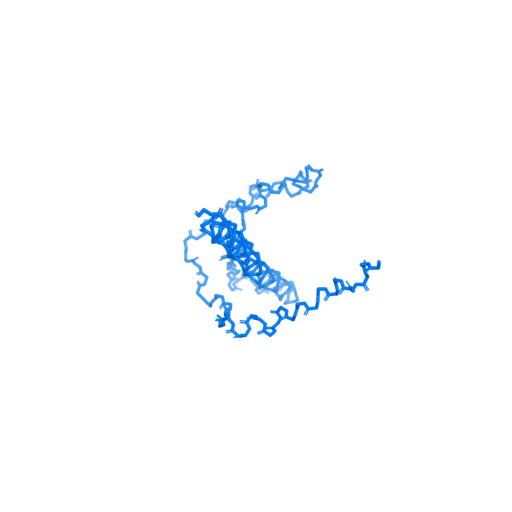 CA . ARG A 1 107 ? 15.892 1.660 -21.036 1.00 93.06 107 ARG A CA 1
ATOM 892 C C . ARG A 1 107 ? 15.663 1.744 -22.546 1.00 93.06 107 ARG A C 1
ATOM 894 O O . ARG A 1 107 ? 16.635 1.820 -23.294 1.00 93.06 107 ARG A O 1
ATOM 901 N N . ASP A 1 108 ? 14.414 1.755 -22.993 1.00 91.62 108 ASP A N 1
ATOM 902 C CA . ASP A 1 108 ? 14.088 1.812 -24.421 1.00 91.62 108 ASP A CA 1
ATOM 903 C C . ASP A 1 108 ? 14.449 3.168 -25.039 1.00 91.62 108 ASP A C 1
ATOM 905 O O . ASP A 1 108 ? 15.006 3.220 -26.140 1.00 91.62 108 ASP A O 1
ATOM 909 N N . MET A 1 109 ? 14.254 4.264 -24.299 1.00 92.12 109 MET A N 1
ATOM 910 C CA . MET A 1 109 ? 14.728 5.591 -24.704 1.00 92.12 109 MET A CA 1
ATOM 911 C C . MET A 1 109 ? 16.251 5.627 -24.894 1.00 92.12 109 MET A C 1
ATOM 913 O O . MET A 1 109 ? 16.733 6.181 -25.884 1.00 92.12 109 MET A O 1
ATOM 917 N N . ALA A 1 110 ? 17.015 5.020 -23.979 1.00 90.88 110 ALA A N 1
ATOM 918 C CA . ALA A 1 110 ? 18.471 4.946 -24.092 1.00 90.88 110 ALA A CA 1
ATOM 919 C C . ALA A 1 110 ? 18.908 4.162 -25.343 1.00 90.88 110 ALA A C 1
ATOM 921 O O . ALA A 1 110 ? 19.724 4.656 -26.121 1.00 90.88 110 ALA A O 1
ATOM 922 N N . LYS A 1 111 ? 18.294 2.997 -25.599 1.00 90.31 111 LYS A N 1
ATOM 923 C CA . LYS A 1 111 ? 18.568 2.179 -26.795 1.00 90.31 111 LYS A CA 1
ATOM 924 C C . LYS A 1 111 ? 18.249 2.906 -28.102 1.00 90.31 111 LYS A C 1
ATOM 926 O O . LYS A 1 111 ? 19.009 2.809 -29.065 1.00 90.31 111 LYS A O 1
ATOM 931 N N . SER A 1 112 ? 17.126 3.624 -28.151 1.00 88.38 112 SER A N 1
ATOM 932 C CA . SER A 1 112 ? 16.716 4.390 -29.335 1.00 88.38 112 SER A CA 1
ATOM 933 C C . SER A 1 112 ? 17.698 5.526 -29.641 1.00 88.38 112 SER A C 1
ATOM 935 O O . SER A 1 112 ? 18.101 5.725 -30.792 1.00 88.38 112 SER A O 1
ATOM 937 N N . ARG A 1 113 ? 18.163 6.228 -28.598 1.00 86.44 113 ARG A N 1
ATOM 938 C CA . ARG A 1 113 ? 19.181 7.277 -28.725 1.00 86.44 113 ARG A CA 1
ATOM 939 C C . ARG A 1 113 ? 20.495 6.723 -29.274 1.00 86.44 113 ARG A C 1
ATOM 941 O O . ARG A 1 113 ? 21.056 7.306 -30.195 1.00 86.44 113 ARG A O 1
ATOM 948 N N . GLU A 1 114 ? 20.950 5.589 -28.753 1.00 82.50 114 GLU A N 1
ATOM 949 C CA . GLU A 1 114 ? 22.181 4.937 -29.209 1.00 82.50 114 GLU A CA 1
ATOM 950 C C . GLU A 1 114 ? 22.066 4.426 -30.650 1.00 82.50 114 GLU A C 1
ATOM 952 O O . GLU A 1 114 ? 22.938 4.688 -31.474 1.00 82.50 114 GLU A O 1
ATOM 957 N N . SER A 1 115 ? 20.931 3.820 -31.007 1.00 80.94 115 SER A N 1
ATOM 958 C CA . SER A 1 115 ? 20.657 3.379 -32.383 1.00 80.94 115 SER A CA 1
ATOM 959 C C . SER A 1 115 ? 20.629 4.543 -33.380 1.00 80.94 115 SER A C 1
ATOM 961 O O . SER A 1 115 ? 21.031 4.384 -34.529 1.00 80.94 115 SER A O 1
ATOM 963 N N . THR A 1 116 ? 20.164 5.720 -32.955 1.00 81.56 116 THR A N 1
ATOM 964 C CA . THR A 1 116 ? 20.169 6.932 -33.788 1.00 81.56 116 THR A CA 1
ATOM 965 C C . THR A 1 116 ? 21.585 7.473 -33.974 1.00 81.56 116 THR A C 1
ATOM 967 O O . THR A 1 116 ? 21.937 7.857 -35.082 1.00 81.56 116 THR A O 1
ATOM 970 N N . LEU A 1 117 ? 22.416 7.457 -32.927 1.00 79.12 117 LEU A N 1
ATOM 971 C CA . LEU A 1 117 ? 23.821 7.865 -33.024 1.00 79.12 117 LEU A CA 1
ATOM 972 C C . LEU A 1 117 ? 24.618 6.944 -33.954 1.00 79.12 117 LEU A C 1
ATOM 974 O O . LEU A 1 117 ? 25.360 7.439 -34.792 1.00 79.12 117 LEU A O 1
ATOM 978 N N . VAL A 1 118 ? 24.407 5.626 -33.871 1.00 76.12 118 VAL A N 1
ATOM 979 C CA . VAL A 1 118 ? 25.047 4.648 -34.771 1.00 76.12 118 VAL A CA 1
ATOM 980 C C . VAL A 1 118 ? 24.610 4.827 -36.228 1.00 76.12 118 VAL A C 1
ATOM 982 O O . VAL A 1 1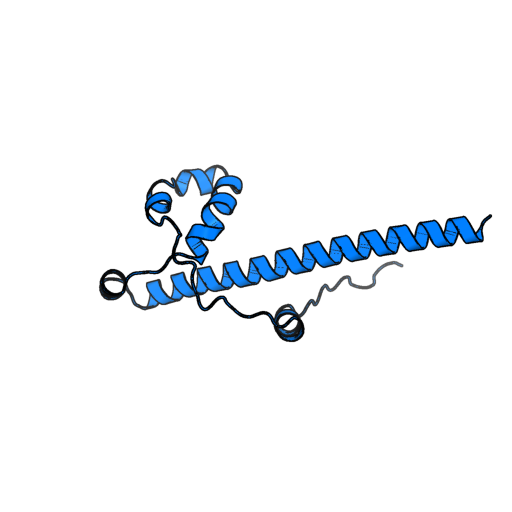18 ? 25.393 4.570 -37.126 1.00 76.12 118 VAL A O 1
ATOM 985 N N . ARG A 1 119 ? 23.378 5.282 -36.490 1.00 72.62 119 ARG A N 1
ATOM 986 C CA . ARG A 1 119 ? 22.898 5.563 -37.859 1.00 72.62 119 ARG A CA 1
ATOM 987 C C . ARG A 1 119 ? 23.445 6.862 -38.457 1.00 72.62 119 ARG A C 1
ATOM 989 O O . ARG A 1 119 ? 23.275 7.078 -39.653 1.00 72.62 119 ARG A O 1
ATOM 996 N N . LEU A 1 120 ? 24.003 7.744 -37.631 1.00 71.50 120 LEU A N 1
ATOM 997 C CA . LEU A 1 120 ? 24.551 9.043 -38.036 1.00 71.50 120 LEU A CA 1
ATOM 998 C C . LEU A 1 120 ? 26.083 9.024 -38.191 1.00 71.50 120 LEU A C 1
ATOM 1000 O O . LEU A 1 120 ? 26.651 10.044 -38.583 1.00 71.50 120 LEU A O 1
ATOM 1004 N N . LEU A 1 121 ? 26.726 7.897 -37.872 1.00 60.22 121 LEU A N 1
ATOM 1005 C CA . LEU A 1 121 ? 28.153 7.618 -38.059 1.00 60.22 121 LEU A CA 1
ATOM 1006 C C . LEU A 1 121 ? 28.343 6.660 -39.239 1.00 60.22 121 LEU A C 1
ATOM 1008 O O . LEU A 1 121 ? 29.352 6.835 -39.955 1.00 60.22 121 LEU A O 1
#

Sequence (121 aa):
MLSEDFRWHYDYIRLAWDSGFSFDKQKQPNVDKTKICLIDIDRVIKERDVATVEQFLSIVIGYVLDTEHAEVLDTNFVKVFRMSQLAVEYLLFCKRYLDNTVVL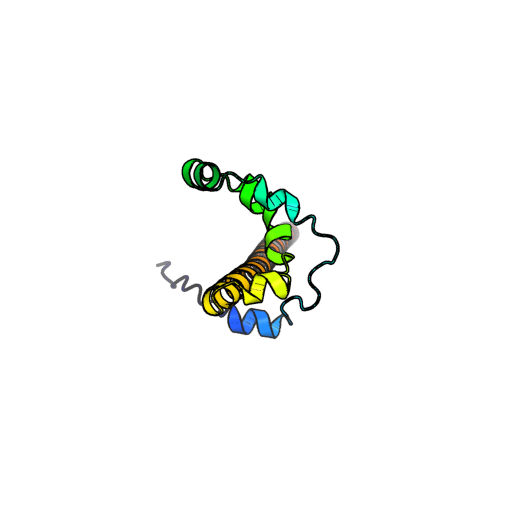LKRDMAKSRESTLVRLL

Secondary structure (DSSP, 8-state):
-----------HHHHHHHTT----SS--TT--GGGGGG--HHHHHHHT-HHHHHHHHHHHHH----HHHHHTS-HHHHHHHHHHHHHHHHHHHHHHHHHHHHHHHHHHHHHHHHHHHHHT-